Protein AF-A0A8S3V5Y3-F1 (afdb_monomer)

InterPro domains:
  IPR022309 Ribosomal protein eS8/ribosomal biogenesis NSA2 [PF01201] (6-145)
  IPR039411 Ribosomal biogenesis NSA2 family [PTHR12642] (38-146)

pLDDT: mean 76.66, std 17.53, range [33.59, 94.69]

Mean predicted aligned error: 14.9 Å

Solvent-accessible surface area (backbone atoms only — not comparable to full-atom values): 9150 Å² total; per-residue (Å²): 112,72,68,61,52,51,54,51,54,59,55,71,68,61,70,83,80,86,70,77,79,61,98,79,71,74,58,81,80,71,77,72,80,81,78,89,74,76,94,70,96,77,81,63,100,69,55,84,57,30,25,43,68,62,96,83,74,75,85,65,62,78,93,76,50,82,74,69,76,52,74,92,38,53,49,59,56,33,41,37,31,39,80,86,81,71,45,75,44,85,33,47,54,71,47,54,74,42,30,79,90,37,69,68,36,23,79,64,18,45,52,48,56,56,18,32,30,32,38,69,48,99,86,82,50,53,43,26,35,25,73,44,57,32,75,81,70,76,50,49,42,24,38,50,58,128

Structure (mmCIF, N/CA/C/O backbone):
data_AF-A0A8S3V5Y3-F1
#
_entry.id   AF-A0A8S3V5Y3-F1
#
loop_
_atom_site.group_PDB
_atom_site.id
_atom_site.type_symbol
_atom_site.label_atom_id
_atom_site.label_alt_id
_atom_site.label_comp_id
_atom_site.label_asym_id
_atom_site.label_entity_id
_atom_site.label_seq_id
_atom_site.pdbx_PDB_ins_code
_atom_site.Cartn_x
_atom_site.Cartn_y
_atom_site.Cartn_z
_atom_site.occupancy
_atom_site.B_iso_or_equiv
_atom_site.auth_seq_id
_atom_site.auth_comp_id
_atom_site.auth_asym_id
_atom_site.auth_atom_id
_atom_site.pdbx_PDB_model_num
ATOM 1 N N . MET A 1 1 ? -3.435 -19.995 33.785 1.00 55.09 1 MET A N 1
ATOM 2 C CA . MET A 1 1 ? -3.007 -21.341 34.237 1.00 55.09 1 MET A CA 1
ATOM 3 C C . MET A 1 1 ? -3.642 -22.499 33.460 1.00 55.09 1 MET A C 1
ATOM 5 O O . MET A 1 1 ? -2.955 -23.468 33.187 1.00 55.09 1 MET A O 1
ATOM 9 N N . LYS A 1 2 ? -4.909 -22.428 33.021 1.00 62.06 2 LYS A N 1
ATOM 10 C CA . LYS A 1 2 ? -5.514 -23.519 32.218 1.00 62.06 2 LYS A CA 1
ATOM 11 C C . LYS A 1 2 ? -4.829 -23.753 30.855 1.00 62.06 2 LYS A C 1
ATOM 13 O O . LYS A 1 2 ? -4.671 -24.890 30.435 1.00 62.06 2 LYS A O 1
ATOM 18 N N . LYS A 1 3 ? -4.351 -22.687 30.193 1.00 70.06 3 LYS A N 1
ATOM 19 C CA . LYS A 1 3 ? -3.630 -22.783 28.904 1.00 70.06 3 LYS A CA 1
ATOM 20 C C . LYS A 1 3 ? -2.249 -23.447 29.023 1.00 70.06 3 LYS A C 1
ATOM 22 O O . LYS A 1 3 ? -1.846 -24.158 28.112 1.00 70.06 3 LYS A O 1
ATOM 27 N N . THR A 1 4 ? -1.546 -23.250 30.141 1.00 68.75 4 THR A N 1
ATOM 28 C CA . THR A 1 4 ? -0.214 -23.838 30.373 1.00 68.75 4 THR A CA 1
ATOM 29 C C . THR A 1 4 ? -0.294 -25.333 30.673 1.00 68.75 4 THR A C 1
ATOM 31 O O . THR A 1 4 ? 0.546 -26.090 30.203 1.00 68.75 4 THR A O 1
ATOM 34 N N . ILE A 1 5 ? -1.338 -25.766 31.385 1.00 77.75 5 ILE A N 1
ATOM 35 C CA . ILE A 1 5 ? -1.597 -27.186 31.670 1.00 77.75 5 ILE A CA 1
ATOM 36 C C . ILE A 1 5 ? -1.966 -27.923 30.374 1.00 77.75 5 ILE A C 1
ATOM 38 O O . ILE A 1 5 ? -1.345 -28.933 30.053 1.00 77.75 5 ILE A O 1
ATOM 42 N N . LYS A 1 6 ? -2.859 -27.339 29.561 1.00 78.19 6 LYS A N 1
ATOM 43 C CA . LYS A 1 6 ? -3.255 -27.898 28.259 1.00 78.19 6 LYS A CA 1
ATOM 44 C C . LYS A 1 6 ? -2.071 -28.034 27.289 1.00 78.19 6 LYS A C 1
ATOM 46 O O . LYS A 1 6 ? -1.906 -29.073 26.662 1.00 78.19 6 LYS A O 1
ATOM 51 N N . MET A 1 7 ? -1.182 -27.036 27.235 1.00 71.44 7 MET A N 1
ATOM 52 C CA . MET A 1 7 ? 0.062 -27.125 26.451 1.00 71.44 7 MET A CA 1
ATOM 53 C C . MET A 1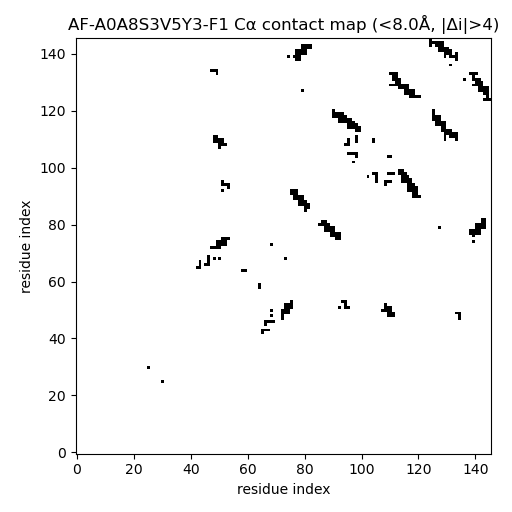 7 ? 1.008 -28.230 26.942 1.00 71.44 7 MET A C 1
ATOM 55 O O . MET A 1 7 ? 1.736 -28.814 26.138 1.00 71.44 7 MET A O 1
ATOM 59 N N . HIS A 1 8 ? 1.035 -28.515 28.247 1.00 77.75 8 HIS A N 1
ATOM 60 C CA . HIS A 1 8 ? 1.876 -29.579 28.787 1.00 77.75 8 HIS A CA 1
ATOM 61 C C . HIS A 1 8 ? 1.311 -30.973 28.466 1.00 77.75 8 HIS A C 1
ATOM 63 O O . HIS A 1 8 ? 2.081 -31.876 28.130 1.00 77.75 8 HIS A O 1
ATOM 69 N N . GLU A 1 9 ? -0.010 -31.138 28.516 1.00 74.50 9 GLU A N 1
ATOM 70 C CA . GLU A 1 9 ? -0.707 -32.375 28.137 1.00 74.50 9 GLU A CA 1
ATOM 71 C C . GLU A 1 9 ? -0.589 -32.661 26.631 1.00 74.50 9 GLU A C 1
ATOM 73 O O . GLU A 1 9 ? -0.268 -33.782 26.230 1.00 74.50 9 GLU A O 1
ATOM 78 N N . GLU A 1 10 ? -0.724 -31.634 25.789 1.00 67.06 10 GLU A N 1
ATOM 79 C CA . GLU A 1 10 ? -0.544 -31.740 24.333 1.00 67.06 10 GLU A CA 1
ATOM 80 C C . GLU A 1 10 ? 0.918 -32.012 23.930 1.00 67.06 10 GLU A C 1
ATOM 82 O O . GLU A 1 10 ? 1.180 -32.648 22.909 1.00 67.06 10 GLU A O 1
ATOM 87 N N . ARG A 1 11 ? 1.900 -31.575 24.734 1.00 64.44 11 ARG A N 1
ATOM 88 C CA . ARG A 1 11 ? 3.319 -31.923 24.521 1.00 64.44 11 ARG A CA 1
ATOM 89 C C . ARG A 1 11 ? 3.649 -33.361 24.913 1.00 64.44 11 ARG A C 1
ATOM 91 O O . ARG A 1 11 ? 4.490 -33.967 24.264 1.00 64.44 11 ARG A O 1
ATOM 98 N N . LYS A 1 12 ? 3.016 -33.904 25.957 1.00 63.53 12 LYS A N 1
ATOM 99 C CA . LYS A 1 12 ? 3.260 -35.282 26.429 1.00 63.53 12 LYS A CA 1
ATOM 100 C C . LYS A 1 12 ? 2.632 -36.352 25.529 1.00 63.53 12 LYS A C 1
ATOM 102 O O . LYS A 1 12 ? 3.082 -37.4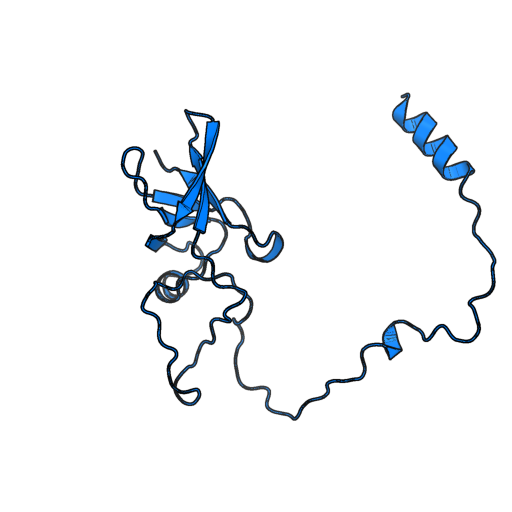91 25.542 1.00 63.53 12 LYS A O 1
ATOM 107 N N . THR A 1 13 ? 1.610 -35.992 24.755 1.00 64.00 13 THR A N 1
ATOM 108 C CA . THR A 1 13 ? 0.880 -36.906 23.858 1.00 64.00 13 THR A CA 1
ATOM 109 C C . THR A 1 13 ? 1.525 -37.059 22.479 1.00 64.00 13 THR A C 1
ATOM 111 O O . THR A 1 13 ? 1.285 -38.058 21.805 1.00 64.00 13 THR A O 1
ATOM 114 N N . LYS A 1 14 ? 2.402 -36.134 22.068 1.00 59.25 14 LYS A N 1
ATOM 115 C CA . LYS A 1 14 ? 3.197 -36.274 20.841 1.00 59.25 14 LYS A CA 1
ATOM 116 C C . LYS A 1 14 ? 4.409 -37.170 21.098 1.00 59.25 14 LYS A C 1
ATOM 118 O O . LYS A 1 14 ? 5.447 -36.704 21.561 1.00 59.25 14 LYS A O 1
ATOM 123 N N . LYS A 1 15 ? 4.277 -38.458 20.786 1.00 58.72 15 LYS A N 1
ATOM 124 C CA . LYS A 1 15 ? 5.431 -39.345 20.594 1.00 58.72 15 LYS A CA 1
ATOM 125 C C . LYS A 1 15 ? 6.093 -39.022 19.250 1.00 58.72 15 LYS A C 1
ATOM 127 O O . LYS A 1 15 ? 5.419 -38.607 18.310 1.00 58.72 15 LYS A O 1
ATOM 132 N N . LYS A 1 16 ? 7.416 -39.171 19.177 1.00 51.59 16 LYS A N 1
ATOM 133 C CA . LYS A 1 16 ? 8.143 -39.184 17.902 1.00 51.59 16 LYS A CA 1
ATOM 134 C C . LYS A 1 16 ? 7.676 -40.433 17.146 1.00 51.59 16 LYS A C 1
ATOM 136 O O . LYS A 1 16 ? 7.714 -41.515 17.724 1.00 51.59 16 LYS A O 1
ATOM 141 N N . ASN A 1 17 ? 7.190 -40.281 15.918 1.00 50.00 17 ASN A N 1
ATOM 142 C CA . ASN A 1 17 ? 7.024 -41.432 15.036 1.00 50.00 17 ASN A CA 1
ATOM 143 C C . ASN A 1 17 ? 8.423 -41.807 14.545 1.00 50.00 17 ASN A C 1
ATOM 145 O O . ASN A 1 17 ? 9.038 -41.028 13.820 1.00 50.00 17 ASN A O 1
ATOM 149 N N . ASP A 1 18 ? 8.912 -42.969 14.969 1.00 52.25 18 ASP A N 1
ATOM 150 C CA . ASP A 1 18 ? 10.127 -43.605 14.450 1.00 52.25 18 ASP A CA 1
ATOM 151 C C . ASP A 1 18 ? 9.770 -44.519 13.258 1.00 52.25 18 ASP A C 1
ATOM 153 O O . ASP A 1 18 ? 10.250 -45.642 13.150 1.00 52.25 18 ASP A O 1
ATOM 157 N N . GLU A 1 19 ? 8.861 -44.067 12.388 1.00 54.16 19 GLU A N 1
ATOM 158 C CA . GLU A 1 19 ? 8.566 -44.761 11.133 1.00 54.16 19 GLU A CA 1
ATOM 159 C C . GLU A 1 19 ? 9.616 -44.354 10.096 1.00 54.16 19 GLU A C 1
ATOM 161 O O . GLU A 1 19 ? 9.819 -43.166 9.824 1.00 54.16 19 GLU A O 1
ATOM 166 N N . GLU A 1 20 ? 10.317 -45.359 9.567 1.00 58.28 20 GLU A N 1
ATOM 167 C CA . GLU A 1 20 ? 11.313 -45.216 8.513 1.00 58.28 20 GLU A CA 1
ATOM 168 C C . GLU A 1 20 ? 10.741 -44.444 7.324 1.00 58.28 20 GLU A C 1
ATOM 170 O O . GLU A 1 20 ? 9.619 -44.662 6.863 1.00 58.28 20 GLU A O 1
ATOM 175 N N . VAL A 1 21 ? 11.550 -43.509 6.834 1.00 58.81 21 VAL A N 1
ATOM 176 C CA . VAL A 1 21 ? 11.265 -42.723 5.639 1.00 58.81 21 VAL A CA 1
ATOM 177 C C . VAL A 1 21 ? 10.974 -43.695 4.482 1.00 58.81 21 VAL A C 1
ATOM 179 O O . VAL A 1 21 ? 11.835 -44.521 4.187 1.00 58.81 21 VAL A O 1
ATOM 182 N N . PRO A 1 22 ? 9.809 -43.625 3.809 1.00 63.72 22 PRO A N 1
ATOM 183 C CA . PRO A 1 22 ? 9.514 -44.518 2.690 1.00 63.72 22 PRO A CA 1
ATOM 184 C C . PRO A 1 22 ? 10.576 -44.349 1.592 1.00 63.72 22 PRO A C 1
ATOM 186 O O . PRO A 1 22 ? 10.910 -43.216 1.238 1.00 63.72 22 PRO A O 1
ATOM 189 N N . GLU A 1 23 ? 11.080 -45.459 1.037 1.00 49.94 23 GLU A N 1
ATOM 190 C CA . GLU A 1 23 ? 12.251 -45.570 0.129 1.00 49.94 23 GLU A CA 1
ATOM 191 C C . GLU A 1 23 ? 12.197 -44.749 -1.188 1.00 49.94 23 GLU A C 1
ATOM 193 O O . GLU A 1 23 ? 13.090 -44.845 -2.026 1.00 49.94 23 GLU A O 1
ATOM 198 N N . GLY A 1 24 ? 11.192 -43.891 -1.382 1.00 59.00 24 GLY A N 1
ATOM 199 C CA . GLY A 1 24 ? 11.077 -42.951 -2.504 1.00 59.00 24 GLY A CA 1
ATOM 200 C C . GLY A 1 24 ? 11.111 -41.468 -2.114 1.00 59.00 24 GLY A C 1
ATOM 201 O O . GLY A 1 24 ? 10.912 -40.610 -2.976 1.00 59.00 24 GLY A O 1
ATOM 202 N N . ALA A 1 25 ? 11.317 -41.128 -0.837 1.00 57.66 25 ALA A N 1
ATOM 203 C CA . ALA A 1 25 ? 11.344 -39.737 -0.393 1.00 57.66 25 ALA A CA 1
ATOM 204 C C . ALA A 1 25 ? 12.687 -39.081 -0.735 1.00 57.66 25 ALA A C 1
ATOM 206 O O . ALA A 1 25 ? 13.683 -39.195 -0.020 1.00 57.66 25 ALA A O 1
ATOM 207 N N . VAL A 1 26 ? 12.701 -38.364 -1.854 1.00 57.94 26 VAL A N 1
ATOM 208 C CA . VAL A 1 26 ? 13.856 -37.575 -2.268 1.00 57.94 26 VAL A CA 1
ATOM 209 C C . VAL A 1 26 ? 14.019 -36.389 -1.302 1.00 57.94 26 VAL A C 1
ATOM 211 O O . VAL A 1 26 ? 13.051 -35.664 -1.057 1.00 57.94 26 VAL A O 1
ATOM 214 N N . PRO A 1 27 ? 15.214 -36.158 -0.740 1.00 54.72 27 PRO A N 1
ATOM 215 C CA . PRO A 1 27 ? 15.459 -35.028 0.146 1.00 54.72 27 PRO A CA 1
ATOM 216 C C . PRO A 1 27 ? 15.078 -33.677 -0.478 1.00 54.72 27 PRO A C 1
ATOM 218 O O . PRO A 1 27 ? 15.298 -33.457 -1.668 1.00 54.72 27 PRO A O 1
ATOM 221 N N . ALA A 1 28 ? 14.565 -32.738 0.327 1.00 55.34 28 ALA A N 1
ATOM 222 C CA . ALA A 1 28 ? 14.016 -31.456 -0.142 1.00 55.34 28 ALA A CA 1
ATOM 223 C C . ALA A 1 28 ? 14.965 -30.626 -1.037 1.00 55.34 28 ALA A C 1
ATOM 225 O O . ALA A 1 28 ? 14.506 -29.807 -1.829 1.00 55.34 28 ALA A O 1
ATOM 226 N N . TYR A 1 29 ? 16.278 -30.855 -0.951 1.00 53.56 29 TYR A N 1
ATOM 227 C CA . TYR A 1 29 ? 17.287 -30.207 -1.791 1.00 53.56 29 TYR A CA 1
ATOM 228 C C . TYR A 1 29 ? 17.328 -30.711 -3.247 1.00 53.56 29 TYR A C 1
ATOM 230 O O . TYR A 1 29 ? 17.817 -29.990 -4.111 1.00 53.56 29 TYR A O 1
ATOM 238 N N . LEU A 1 30 ? 16.787 -31.896 -3.548 1.00 51.75 30 LEU A N 1
ATOM 239 C CA . LEU A 1 30 ? 16.729 -32.459 -4.906 1.00 51.75 30 LEU A CA 1
ATOM 240 C C . LEU A 1 30 ? 15.469 -32.038 -5.688 1.00 51.75 30 LEU A C 1
ATOM 242 O O . LEU A 1 30 ? 15.412 -32.229 -6.902 1.00 51.75 30 LEU A O 1
ATOM 246 N N . LEU A 1 31 ? 14.476 -31.418 -5.034 1.00 51.38 31 LEU A N 1
ATOM 247 C CA . LEU A 1 31 ? 13.259 -30.922 -5.696 1.00 51.38 31 LEU A CA 1
ATOM 248 C C . LEU A 1 31 ? 13.477 -29.599 -6.461 1.00 51.38 31 LEU A C 1
ATOM 250 O O . LEU A 1 31 ? 12.644 -29.211 -7.278 1.00 51.38 31 LEU A O 1
ATOM 254 N N . THR A 1 32 ? 14.590 -28.903 -6.213 1.00 33.59 32 THR A N 1
ATOM 255 C CA . THR A 1 32 ? 14.838 -27.529 -6.692 1.00 33.59 32 THR A CA 1
ATOM 256 C C . THR A 1 32 ? 15.901 -27.427 -7.785 1.00 33.59 32 THR A C 1
ATOM 258 O O . THR A 1 32 ? 16.391 -26.337 -8.078 1.00 33.59 32 THR A O 1
ATOM 261 N N . GLU A 1 33 ? 16.249 -28.532 -8.442 1.00 37.75 33 GLU A N 1
ATOM 262 C CA . GLU A 1 33 ? 17.243 -28.539 -9.522 1.00 37.75 33 GLU A CA 1
ATOM 263 C C . GLU A 1 33 ? 16.628 -28.705 -10.916 1.00 37.75 33 GLU A C 1
ATOM 265 O O . GLU A 1 33 ? 17.107 -29.477 -11.738 1.00 37.75 33 GLU A O 1
ATOM 270 N N . ARG A 1 34 ? 15.583 -27.937 -11.241 1.00 35.94 34 ARG A N 1
ATOM 271 C CA . ARG A 1 34 ? 15.170 -27.714 -12.639 1.00 35.94 34 ARG A CA 1
ATOM 272 C C . ARG A 1 34 ? 14.569 -26.328 -12.826 1.00 35.94 34 ARG A C 1
ATOM 274 O O . ARG A 1 34 ? 13.361 -26.217 -12.892 1.00 35.94 34 ARG A O 1
ATOM 281 N N . VAL A 1 35 ? 15.420 -25.301 -12.912 1.00 37.91 35 VAL A N 1
ATOM 282 C CA . VAL A 1 35 ? 15.444 -24.265 -13.976 1.00 37.91 35 VAL A CA 1
ATOM 283 C C . VAL A 1 35 ? 16.764 -23.491 -13.813 1.00 37.91 35 VAL A C 1
ATOM 285 O O . VAL A 1 35 ? 16.810 -22.402 -13.249 1.00 37.91 35 VAL A O 1
ATOM 288 N N . LYS A 1 36 ? 17.879 -24.038 -14.310 1.00 39.03 36 LYS A N 1
ATOM 289 C CA . LYS A 1 36 ? 19.060 -23.218 -14.634 1.00 39.03 36 LYS A CA 1
ATOM 290 C C . LYS A 1 36 ? 18.918 -22.760 -16.083 1.00 39.03 36 LYS A C 1
ATOM 292 O O . LYS A 1 36 ? 19.556 -23.297 -16.982 1.00 39.03 36 LYS A O 1
ATOM 297 N N . ALA A 1 37 ? 18.022 -21.802 -16.314 1.00 39.44 37 ALA A N 1
ATOM 298 C CA . ALA A 1 37 ? 17.948 -21.116 -17.596 1.00 39.44 37 ALA A CA 1
ATOM 299 C C . ALA A 1 37 ? 19.106 -20.109 -17.697 1.00 39.44 37 ALA A C 1
ATOM 301 O O . ALA A 1 37 ? 19.281 -19.255 -16.831 1.00 39.44 37 ALA A O 1
ATOM 302 N N . GLY A 1 38 ? 19.894 -20.288 -18.757 1.00 39.69 38 GLY A N 1
ATOM 303 C CA . GLY A 1 38 ? 20.907 -19.421 -19.359 1.00 39.69 38 GLY A CA 1
ATOM 304 C C . GLY A 1 38 ? 21.258 -18.082 -18.702 1.00 39.69 38 GLY A C 1
ATOM 305 O O . GLY A 1 38 ? 20.446 -17.179 -18.531 1.00 39.69 38 GLY A O 1
ATOM 306 N N . GLN A 1 39 ? 22.554 -17.933 -18.463 1.00 46.53 39 GLN A N 1
ATOM 307 C CA . GLN A 1 39 ? 23.265 -16.725 -18.071 1.00 46.53 39 GLN A CA 1
ATOM 308 C C . GLN A 1 39 ? 22.833 -15.462 -18.847 1.00 46.53 39 GLN A C 1
ATOM 310 O O . GLN A 1 39 ? 23.135 -15.303 -20.027 1.00 46.53 39 GLN A O 1
ATOM 315 N N . LYS A 1 40 ? 22.230 -14.511 -18.125 1.00 39.06 40 LYS A N 1
ATOM 316 C CA . LYS A 1 40 ? 22.499 -13.063 -18.211 1.00 39.06 40 LYS A CA 1
ATOM 317 C C . LYS A 1 40 ? 22.016 -12.406 -16.914 1.00 39.06 40 LYS A C 1
ATOM 319 O O . LYS A 1 40 ? 20.911 -11.887 -16.828 1.00 39.06 40 LYS A O 1
ATOM 324 N N . LYS A 1 41 ? 22.860 -12.412 -15.875 1.00 43.28 41 LYS A N 1
ATOM 325 C CA . LYS A 1 41 ? 22.682 -11.507 -14.728 1.00 43.28 41 LYS A CA 1
ATOM 326 C C . LYS A 1 41 ? 23.016 -10.085 -15.181 1.00 43.28 41 LYS A C 1
ATOM 328 O O . LYS A 1 41 ? 24.142 -9.633 -14.997 1.00 43.28 41 LYS A O 1
ATOM 333 N N . ARG A 1 42 ? 22.068 -9.385 -15.807 1.00 43.00 42 ARG A N 1
ATOM 334 C CA . ARG A 1 42 ? 22.130 -7.921 -15.917 1.00 43.00 42 ARG A CA 1
ATOM 335 C C . ARG A 1 42 ? 20.747 -7.331 -16.190 1.00 43.00 42 ARG A C 1
ATOM 337 O O . ARG A 1 42 ? 20.389 -7.162 -17.346 1.00 43.00 42 ARG A O 1
ATOM 344 N N . MET A 1 43 ? 20.045 -7.045 -15.089 1.00 35.25 43 MET A N 1
ATOM 345 C CA . MET A 1 43 ? 18.735 -6.386 -14.873 1.00 35.25 43 MET A CA 1
ATOM 346 C C . MET A 1 43 ? 17.937 -7.304 -13.935 1.00 35.25 43 MET A C 1
ATOM 348 O O . MET A 1 43 ? 17.915 -8.501 -14.164 1.00 35.25 43 MET A O 1
ATOM 352 N N . GLU A 1 44 ? 17.359 -6.913 -12.805 1.00 48.72 44 GLU A N 1
ATOM 353 C CA . GLU A 1 44 ? 16.920 -5.628 -12.273 1.00 48.72 44 GLU A CA 1
ATOM 354 C C . GLU A 1 44 ? 16.845 -5.753 -10.750 1.00 48.72 44 GLU A C 1
ATOM 356 O O . GLU A 1 44 ? 16.168 -6.634 -10.227 1.00 48.72 44 GLU A O 1
ATOM 361 N N . GLU A 1 45 ? 17.483 -4.851 -10.016 1.00 46.38 45 GLU A N 1
ATOM 362 C CA . GLU A 1 45 ? 17.562 -4.917 -8.549 1.00 46.38 45 GLU A CA 1
ATOM 363 C C . GLU A 1 45 ? 16.254 -4.515 -7.827 1.00 46.38 45 GLU A C 1
ATOM 365 O O . GLU A 1 45 ? 16.246 -4.326 -6.620 1.00 46.38 45 GLU A O 1
ATOM 370 N N . ASN A 1 46 ? 15.126 -4.349 -8.530 1.00 51.28 46 ASN A N 1
ATOM 371 C CA . ASN A 1 46 ? 13.892 -3.790 -7.950 1.00 51.28 46 ASN A CA 1
ATOM 372 C C . ASN A 1 46 ? 12.588 -4.407 -8.503 1.00 51.28 46 ASN A C 1
ATOM 374 O O . ASN A 1 46 ? 11.547 -3.756 -8.486 1.00 51.28 46 ASN A O 1
ATOM 378 N N . GLY A 1 47 ? 12.619 -5.646 -9.005 1.00 54.22 47 GLY A N 1
ATOM 379 C CA . GLY A 1 47 ? 11.448 -6.280 -9.636 1.00 54.22 47 GLY A CA 1
ATOM 380 C C . GLY A 1 47 ? 10.338 -6.754 -8.685 1.00 54.22 47 GLY A C 1
ATOM 381 O O . GLY A 1 47 ? 9.235 -7.035 -9.146 1.00 54.22 47 GLY A O 1
ATOM 382 N N . ASN A 1 48 ? 10.596 -6.822 -7.374 1.00 69.50 48 ASN A N 1
ATOM 383 C CA . ASN A 1 48 ? 9.703 -7.471 -6.401 1.00 69.50 48 ASN A CA 1
ATOM 384 C C . ASN A 1 48 ? 8.943 -6.483 -5.505 1.00 69.50 48 ASN A C 1
ATOM 386 O O . ASN A 1 48 ? 8.730 -6.768 -4.333 1.00 69.50 48 ASN A O 1
ATOM 390 N N . LYS A 1 49 ? 8.557 -5.315 -6.026 1.00 79.00 49 LYS A N 1
ATOM 391 C CA . LYS A 1 49 ? 7.772 -4.346 -5.249 1.00 79.00 49 LYS A CA 1
ATOM 392 C C . LYS A 1 49 ? 6.370 -4.187 -5.807 1.00 79.00 49 LYS A C 1
ATOM 394 O O . LYS A 1 49 ? 6.182 -4.109 -7.024 1.00 79.00 49 LYS A O 1
ATOM 399 N N . ASN A 1 50 ? 5.392 -4.085 -4.914 1.00 88.06 50 ASN A N 1
ATOM 400 C CA . ASN A 1 50 ? 4.009 -3.815 -5.286 1.00 88.06 50 ASN A CA 1
ATOM 401 C C . ASN A 1 50 ? 3.929 -2.425 -5.920 1.00 88.06 50 ASN A C 1
ATOM 403 O O . ASN A 1 50 ? 4.502 -1.461 -5.412 1.00 88.06 50 ASN A O 1
ATOM 407 N N . CYS A 1 51 ? 3.237 -2.319 -7.049 1.00 89.19 51 CYS A N 1
ATOM 408 C CA . CYS A 1 51 ? 3.141 -1.087 -7.818 1.00 89.19 51 CYS A CA 1
ATOM 409 C C . CYS A 1 51 ? 1.687 -0.770 -8.165 1.00 89.19 51 CYS A C 1
ATOM 411 O O . CYS A 1 51 ? 0.892 -1.662 -8.450 1.00 89.19 51 CYS A O 1
ATOM 413 N N . TYR A 1 52 ? 1.368 0.514 -8.235 1.00 91.12 52 TYR A N 1
ATOM 414 C CA . TYR A 1 52 ? 0.222 1.016 -8.968 1.00 91.12 52 TYR A CA 1
ATOM 415 C C . TYR A 1 52 ? 0.642 1.369 -10.388 1.00 91.12 52 TYR A C 1
ATOM 417 O O . TYR A 1 52 ? 1.684 1.987 -10.635 1.00 91.12 52 TYR A O 1
ATOM 425 N N . VAL A 1 53 ? -0.193 0.977 -11.336 1.00 87.62 53 VAL A N 1
ATOM 426 C CA . VAL A 1 53 ? -0.022 1.286 -12.743 1.00 87.62 53 VAL A CA 1
ATOM 427 C C . VAL A 1 53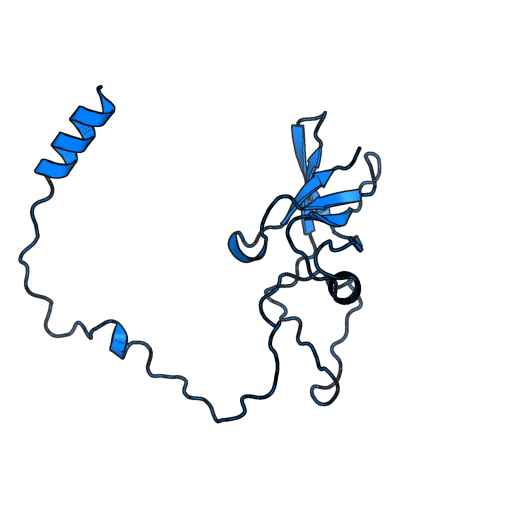 ? -1.376 1.763 -13.247 1.00 87.62 53 VAL A C 1
ATOM 429 O O . VAL A 1 53 ? -2.342 1.014 -13.169 1.00 87.62 53 VAL A O 1
ATOM 432 N N . GLY A 1 54 ? -1.442 3.003 -13.735 1.00 84.44 54 GLY A N 1
ATOM 433 C CA . GLY A 1 54 ? -2.689 3.567 -14.255 1.00 84.44 54 GLY A CA 1
ATOM 434 C C . GLY A 1 54 ? -3.260 2.757 -15.425 1.00 84.44 54 GLY A C 1
ATOM 435 O O . GLY A 1 54 ? -2.534 2.035 -16.113 1.00 84.44 54 GLY A O 1
ATOM 436 N N . GLU A 1 55 ? -4.562 2.913 -15.666 1.00 82.00 55 GLU A N 1
ATOM 437 C CA . GLU A 1 55 ? -5.349 2.085 -16.597 1.00 82.00 55 GLU A CA 1
ATOM 438 C C . GLU A 1 55 ? -4.840 2.112 -18.053 1.00 82.00 55 GLU A C 1
ATOM 440 O O . GLU A 1 55 ? -5.016 1.145 -18.786 1.00 82.00 55 GLU A O 1
ATOM 445 N N . GLY A 1 56 ? -4.130 3.169 -18.465 1.00 84.06 56 GLY A N 1
ATOM 446 C CA . GLY A 1 56 ? -3.577 3.328 -19.819 1.00 84.06 56 GLY A CA 1
ATOM 447 C C . GLY A 1 56 ? -2.139 2.830 -20.028 1.00 84.06 56 GLY A C 1
ATOM 448 O O . GLY A 1 56 ? -1.480 3.244 -20.984 1.00 84.06 56 GLY A O 1
ATOM 449 N N . PHE A 1 57 ? -1.577 2.012 -19.135 1.00 84.00 57 PHE A N 1
ATOM 450 C CA . PHE A 1 57 ? -0.161 1.647 -19.234 1.00 84.00 57 PHE A CA 1
ATOM 451 C C . PHE A 1 57 ? 0.144 0.621 -20.331 1.00 84.00 57 PHE A C 1
ATOM 453 O O . PHE A 1 57 ? -0.213 -0.554 -20.236 1.00 84.00 57 PHE A O 1
ATOM 460 N N . THR A 1 58 ? 0.954 1.043 -21.302 1.00 84.50 58 THR A N 1
ATOM 461 C CA . THR A 1 58 ? 1.569 0.161 -22.303 1.00 84.50 58 THR A CA 1
ATOM 462 C C . THR A 1 58 ? 3.043 -0.065 -21.969 1.00 84.50 58 THR A C 1
ATOM 464 O O . THR A 1 58 ? 3.773 0.879 -21.655 1.00 84.50 58 THR A O 1
ATOM 467 N N . ARG A 1 59 ? 3.506 -1.321 -22.031 1.00 83.62 59 ARG A N 1
ATOM 468 C CA . ARG A 1 59 ? 4.924 -1.650 -21.811 1.00 83.62 59 ARG A CA 1
ATOM 469 C C . ARG A 1 59 ? 5.781 -1.104 -22.950 1.00 83.62 59 ARG A C 1
ATOM 471 O O . ARG A 1 59 ? 5.400 -1.189 -24.115 1.00 83.62 59 ARG A O 1
ATOM 478 N N . LYS A 1 60 ? 6.963 -0.585 -22.618 1.00 84.38 60 LYS A N 1
ATOM 479 C CA . LYS A 1 60 ? 7.962 -0.209 -23.627 1.00 84.38 60 LYS A CA 1
ATOM 480 C C . LYS A 1 60 ? 8.630 -1.472 -24.188 1.00 84.38 60 LYS A C 1
ATOM 482 O O . LYS A 1 60 ? 8.660 -2.491 -23.498 1.00 84.38 60 LYS A O 1
ATOM 487 N N . PRO A 1 61 ? 9.197 -1.427 -25.407 1.00 86.62 61 PRO A N 1
ATOM 488 C CA . PRO A 1 61 ? 9.961 -2.550 -25.933 1.00 86.62 61 PRO A CA 1
ATOM 489 C C . PRO A 1 61 ? 11.079 -2.962 -24.954 1.00 86.62 61 PRO A C 1
ATOM 491 O O . PRO A 1 61 ? 11.731 -2.071 -24.395 1.00 86.62 61 PRO A O 1
ATOM 494 N N . PRO A 1 62 ? 11.364 -4.270 -24.775 1.00 82.88 62 PRO A N 1
ATOM 495 C CA . PRO A 1 62 ? 12.289 -4.766 -23.744 1.00 82.88 62 PRO A CA 1
ATOM 496 C C . PRO A 1 62 ? 13.693 -4.152 -23.782 1.00 82.88 62 PRO A C 1
ATOM 498 O O . PRO A 1 62 ? 14.371 -4.083 -22.767 1.00 82.88 62 PRO A O 1
ATOM 501 N N . LYS A 1 63 ? 14.130 -3.668 -24.949 1.00 82.94 63 LYS A N 1
ATOM 502 C CA . LYS A 1 63 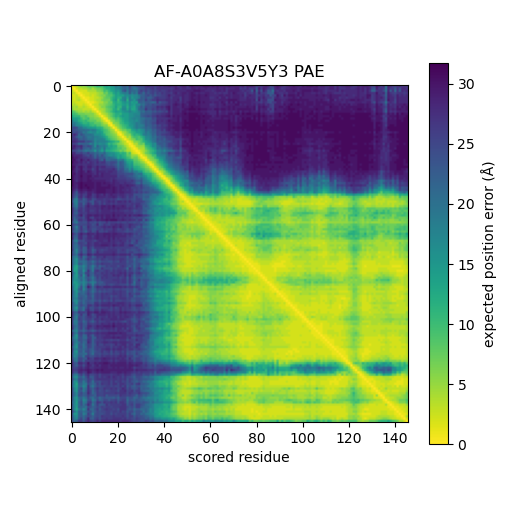? 15.434 -3.016 -25.131 1.00 82.94 63 LYS A CA 1
ATOM 503 C C . LYS A 1 63 ? 15.540 -1.642 -24.445 1.00 82.94 63 LYS A C 1
ATOM 505 O O . LYS A 1 63 ? 16.649 -1.200 -24.167 1.00 82.94 63 LYS A O 1
ATOM 510 N N . PHE A 1 64 ? 14.415 -0.967 -24.194 1.00 79.88 64 PHE A N 1
ATOM 511 C CA . PHE A 1 64 ? 14.360 0.387 -23.621 1.00 79.88 64 PHE A CA 1
ATOM 512 C C . PHE A 1 64 ? 13.731 0.436 -22.220 1.00 79.88 64 PHE A C 1
ATOM 514 O O . PHE A 1 64 ? 13.810 1.465 -21.546 1.00 79.88 64 PHE A O 1
ATOM 521 N N . GLU A 1 65 ? 13.074 -0.637 -21.776 1.00 78.00 65 GLU A N 1
ATOM 522 C CA . GLU A 1 65 ? 12.525 -0.733 -20.423 1.00 78.00 65 GLU A CA 1
ATOM 523 C C . GLU A 1 65 ? 13.657 -1.097 -19.456 1.00 78.00 65 GLU A C 1
ATOM 525 O O . GLU A 1 65 ? 14.227 -2.170 -19.559 1.00 78.00 65 GLU A O 1
ATOM 530 N N . ARG A 1 66 ? 14.017 -0.184 -18.544 1.00 76.81 66 ARG A N 1
ATOM 531 C CA . ARG A 1 66 ? 15.059 -0.418 -17.522 1.00 76.81 66 ARG A CA 1
ATOM 532 C C . ARG A 1 66 ? 14.500 -0.966 -16.202 1.00 76.81 66 ARG A C 1
ATOM 534 O O . ARG A 1 66 ? 15.265 -1.475 -15.390 1.00 76.81 66 ARG A O 1
ATOM 541 N N . PHE A 1 67 ? 13.199 -0.787 -15.976 1.00 76.94 67 PHE A N 1
ATOM 542 C CA . PHE A 1 67 ? 12.497 -1.208 -14.767 1.00 76.94 67 PHE A CA 1
ATOM 543 C C . PHE A 1 67 ? 11.225 -1.963 -15.146 1.00 76.94 67 PHE A C 1
ATOM 545 O O . PHE A 1 67 ? 10.226 -1.355 -15.536 1.00 76.94 67 PHE A O 1
ATOM 552 N N . ILE A 1 68 ? 11.251 -3.283 -15.004 1.00 82.81 68 ILE A N 1
ATOM 553 C CA . ILE A 1 68 ? 10.086 -4.142 -15.174 1.00 82.81 68 ILE A CA 1
ATOM 554 C C . ILE A 1 68 ? 9.195 -4.059 -13.933 1.00 82.81 68 ILE A C 1
ATOM 556 O O . ILE A 1 68 ? 9.611 -4.338 -12.812 1.00 82.81 68 ILE A O 1
ATOM 560 N N . ARG A 1 69 ? 7.921 -3.730 -14.162 1.00 83.75 69 ARG A N 1
ATOM 561 C CA . ARG A 1 69 ? 6.850 -3.832 -13.160 1.00 83.75 69 ARG A CA 1
ATOM 562 C C . ARG A 1 69 ? 5.984 -5.049 -13.498 1.00 83.75 69 ARG A C 1
ATOM 564 O O . ARG A 1 69 ? 5.168 -4.942 -14.424 1.00 83.75 69 ARG A O 1
ATOM 571 N N . PRO A 1 70 ? 6.163 -6.210 -12.844 1.00 84.62 70 PRO A N 1
ATOM 572 C CA . PRO A 1 70 ? 5.460 -7.440 -13.212 1.00 84.62 70 PRO A CA 1
ATOM 573 C C . PRO A 1 70 ? 3.954 -7.311 -12.966 1.00 84.62 70 PRO A C 1
ATOM 575 O O . PRO A 1 70 ? 3.534 -6.635 -12.034 1.00 84.62 70 PRO A O 1
ATOM 578 N N . MET A 1 71 ? 3.131 -7.952 -13.803 1.00 83.06 71 MET A N 1
ATOM 579 C CA . MET A 1 71 ? 1.665 -7.828 -13.723 1.00 83.06 71 MET A CA 1
ATOM 580 C C . MET A 1 71 ? 1.090 -8.342 -12.399 1.00 83.06 71 MET A C 1
ATOM 582 O O . MET A 1 71 ? 0.171 -7.726 -11.878 1.00 83.06 71 MET A O 1
ATOM 586 N N . GLY A 1 72 ? 1.664 -9.403 -11.822 1.00 85.50 72 GLY A N 1
ATOM 587 C CA . GLY A 1 72 ? 1.193 -9.976 -10.554 1.00 85.50 72 GLY A CA 1
ATOM 588 C C . GLY A 1 72 ? 1.398 -9.082 -9.326 1.00 85.50 72 GLY A C 1
ATOM 589 O O . GLY A 1 72 ? 0.781 -9.321 -8.299 1.00 85.50 72 GLY A O 1
ATOM 590 N N . LEU A 1 73 ? 2.230 -8.041 -9.433 1.00 88.06 73 LEU A N 1
ATOM 591 C CA . LEU A 1 73 ? 2.461 -7.069 -8.359 1.00 88.06 73 LEU A CA 1
ATOM 592 C C . LEU A 1 73 ? 1.752 -5.733 -8.623 1.00 88.06 73 LEU A C 1
ATOM 594 O O . LEU A 1 73 ? 2.022 -4.750 -7.931 1.00 88.06 73 LEU A O 1
ATOM 598 N N . ARG A 1 74 ? 0.874 -5.670 -9.635 1.00 89.62 74 ARG A N 1
ATOM 599 C CA . ARG A 1 74 ? 0.089 -4.474 -9.953 1.00 89.62 74 ARG A CA 1
ATOM 600 C C . ARG A 1 74 ? -1.238 -4.519 -9.217 1.00 89.62 74 ARG A C 1
ATOM 602 O O . ARG A 1 74 ? -2.066 -5.385 -9.483 1.00 89.62 74 ARG A O 1
ATOM 609 N N . PHE A 1 75 ? -1.444 -3.556 -8.333 1.00 89.25 75 PHE A N 1
ATOM 610 C CA . PHE A 1 75 ? -2.687 -3.422 -7.588 1.00 89.25 75 PHE A CA 1
ATOM 611 C C . PHE A 1 75 ? -3.439 -2.190 -8.057 1.00 89.25 75 PHE A C 1
ATOM 613 O O . PHE A 1 75 ? -2.874 -1.102 -8.105 1.00 89.25 75 PHE A O 1
ATOM 620 N N . ASN A 1 76 ? -4.727 -2.363 -8.339 1.00 90.25 76 ASN A N 1
ATOM 621 C CA . ASN A 1 76 ? -5.604 -1.274 -8.774 1.00 90.25 76 ASN A CA 1
ATOM 622 C C . ASN A 1 76 ? -6.557 -0.819 -7.662 1.00 90.25 76 ASN A C 1
ATOM 624 O O . ASN A 1 76 ? -7.236 0.192 -7.812 1.00 90.25 76 ASN A O 1
ATOM 628 N N . LYS A 1 77 ? -6.640 -1.570 -6.558 1.00 91.06 77 LYS A N 1
ATOM 629 C CA . LYS A 1 77 ? -7.578 -1.339 -5.457 1.00 91.06 77 LYS A CA 1
ATOM 630 C C . LYS A 1 77 ? -6.867 -1.448 -4.112 1.00 91.06 77 LYS A C 1
ATOM 632 O O . LYS A 1 77 ? -5.896 -2.194 -3.986 1.00 91.06 77 LYS A O 1
ATOM 637 N N . ALA A 1 78 ? -7.372 -0.723 -3.122 1.00 93.12 78 ALA A N 1
ATOM 638 C CA . ALA A 1 78 ? -6.892 -0.731 -1.746 1.00 93.12 78 ALA A CA 1
ATOM 639 C C . ALA A 1 78 ? -8.057 -0.905 -0.764 1.00 93.12 78 ALA A C 1
ATOM 641 O O . ALA A 1 78 ? -9.181 -0.472 -1.024 1.00 93.12 78 ALA A O 1
ATOM 642 N N . HIS A 1 79 ? -7.771 -1.518 0.381 1.00 93.31 79 HIS A N 1
ATOM 643 C CA . HIS A 1 79 ? -8.655 -1.526 1.538 1.00 93.31 79 HIS A CA 1
ATOM 644 C C . HIS A 1 79 ? -8.366 -0.293 2.379 1.00 93.31 79 HIS A C 1
ATOM 646 O O . HIS A 1 79 ? -7.292 -0.156 2.962 1.00 93.31 79 HIS A O 1
ATOM 652 N N . VAL A 1 80 ? -9.326 0.617 2.412 1.00 92.12 80 VAL A N 1
ATOM 653 C CA . VAL A 1 80 ? -9.170 1.935 3.005 1.00 92.12 80 VAL A CA 1
ATOM 654 C C . VAL A 1 80 ? -10.081 2.054 4.214 1.00 92.12 80 VAL A C 1
ATOM 656 O O . VAL A 1 80 ? -11.294 1.885 4.110 1.00 92.12 80 VAL A O 1
ATOM 659 N N . THR A 1 81 ? -9.494 2.321 5.374 1.00 91.75 81 THR A N 1
ATOM 660 C CA . THR A 1 81 ? -10.202 2.409 6.650 1.00 91.75 81 THR A CA 1
ATOM 661 C C . THR A 1 81 ? -10.433 3.867 7.032 1.00 91.75 81 THR A C 1
ATOM 663 O O . THR A 1 81 ? -9.470 4.636 7.117 1.00 91.75 81 THR A O 1
ATOM 666 N N . HIS A 1 82 ? -11.684 4.241 7.301 1.00 89.19 82 HIS A N 1
ATOM 667 C CA . HIS A 1 82 ? -12.009 5.564 7.835 1.00 89.19 82 HIS A CA 1
ATOM 668 C C . HIS A 1 82 ? -11.862 5.557 9.365 1.00 89.19 82 HIS A C 1
ATOM 670 O O . HIS A 1 82 ? -12.526 4.746 10.018 1.00 89.19 82 HIS A O 1
ATOM 676 N N . PRO A 1 83 ? -11.040 6.437 9.967 1.00 88.12 83 PRO A N 1
ATOM 677 C CA . PRO A 1 83 ? -10.782 6.400 11.407 1.00 88.12 83 PRO A CA 1
ATOM 678 C C . PRO A 1 83 ? -12.028 6.702 12.256 1.00 88.12 83 PRO A C 1
ATOM 680 O O . PRO A 1 83 ? -12.237 6.040 13.270 1.00 88.12 83 PRO A O 1
ATOM 683 N N . GLU A 1 84 ? -12.890 7.635 11.832 1.00 88.38 84 GLU A N 1
ATOM 684 C CA . GLU A 1 84 ? -14.104 7.992 12.596 1.00 88.38 84 GLU A CA 1
ATOM 685 C C . GLU A 1 84 ? -15.212 6.933 12.491 1.00 88.38 84 GLU A C 1
ATOM 687 O O . GLU A 1 84 ? -15.678 6.416 13.504 1.00 88.38 84 GLU A O 1
ATOM 692 N N . LEU A 1 85 ? -15.595 6.553 11.265 1.00 86.88 85 LEU A N 1
ATOM 693 C CA . LEU A 1 85 ? -16.633 5.551 11.003 1.00 86.88 85 LEU A CA 1
ATOM 694 C C . LEU A 1 85 ? -16.199 4.115 11.350 1.00 86.88 85 LEU A C 1
ATOM 696 O O . LEU A 1 85 ? -17.045 3.228 11.429 1.00 86.88 85 LEU A O 1
ATOM 700 N N . LYS A 1 86 ? -14.889 3.863 11.522 1.00 86.69 86 LYS A N 1
ATOM 701 C CA . LYS A 1 86 ? -14.285 2.534 11.763 1.00 86.69 86 LYS A CA 1
ATOM 702 C C . LYS A 1 86 ? -14.719 1.464 10.751 1.00 86.69 86 LYS A C 1
ATOM 704 O O . LYS A 1 86 ? -14.703 0.271 11.047 1.00 86.69 86 LYS A O 1
ATOM 709 N N . ALA A 1 87 ? -15.086 1.893 9.549 1.00 87.62 87 ALA A N 1
ATOM 710 C CA . ALA A 1 87 ? -15.487 1.040 8.443 1.00 87.62 87 ALA A CA 1
ATOM 711 C C . ALA A 1 87 ? -14.367 0.963 7.397 1.00 87.62 87 ALA A C 1
ATOM 713 O O . ALA A 1 87 ? -13.571 1.896 7.244 1.00 87.62 87 ALA A O 1
ATOM 714 N N . THR A 1 88 ? -14.308 -0.158 6.677 1.00 90.69 88 THR A N 1
ATOM 715 C CA . THR A 1 88 ? -13.299 -0.418 5.645 1.00 90.69 88 THR A CA 1
ATOM 716 C C . THR A 1 88 ? -13.952 -0.514 4.272 1.00 90.69 88 THR A C 1
ATOM 718 O O . THR A 1 88 ? -14.859 -1.322 4.083 1.00 90.69 88 THR A O 1
ATOM 721 N N . PHE A 1 89 ? -13.459 0.251 3.305 1.00 90.31 89 PHE A N 1
ATOM 722 C CA . PHE A 1 89 ? -13.964 0.274 1.935 1.00 90.31 89 PHE A CA 1
ATOM 723 C C . PHE A 1 89 ? -12.922 -0.283 0.967 1.00 90.31 89 PHE A C 1
ATOM 725 O O . PHE A 1 89 ? -11.733 0.003 1.091 1.00 90.31 89 PHE A O 1
ATOM 732 N N . HIS A 1 90 ? -13.356 -1.080 -0.008 1.00 90.94 90 HIS A N 1
ATOM 733 C CA . HIS A 1 90 ? -12.484 -1.594 -1.061 1.00 90.94 90 HIS A CA 1
ATOM 734 C C . HIS A 1 90 ? -12.582 -0.689 -2.291 1.00 90.94 90 HIS A C 1
ATOM 736 O O . HIS A 1 90 ? -13.490 -0.830 -3.111 1.00 90.94 90 HIS A O 1
ATOM 742 N N . LEU A 1 91 ? -11.671 0.275 -2.384 1.00 90.19 91 LEU A N 1
ATOM 743 C CA . LEU A 1 91 ? -11.764 1.397 -3.314 1.00 90.19 91 LEU A CA 1
ATOM 744 C C . LEU A 1 91 ? -10.658 1.345 -4.373 1.00 90.19 91 LEU A C 1
ATOM 746 O O . LEU A 1 91 ? -9.556 0.865 -4.088 1.00 90.19 91 LEU A O 1
ATOM 750 N N . PRO A 1 92 ? -10.919 1.837 -5.596 1.00 91.75 92 PRO A N 1
ATOM 751 C CA . PRO A 1 92 ? -9.903 1.932 -6.629 1.00 91.75 92 PRO A CA 1
ATOM 752 C C . PRO A 1 92 ? -8.897 3.045 -6.318 1.00 91.75 92 PRO A C 1
ATOM 754 O O . PRO A 1 92 ? -9.242 4.134 -5.851 1.00 91.75 92 PRO A O 1
ATOM 757 N N . ILE A 1 93 ? -7.635 2.753 -6.612 1.00 91.75 93 ILE A N 1
ATOM 758 C CA . ILE A 1 93 ? -6.531 3.701 -6.533 1.00 91.75 93 ILE A CA 1
ATOM 759 C C . ILE A 1 93 ? -6.527 4.535 -7.818 1.00 91.75 93 ILE A C 1
ATOM 761 O O . ILE A 1 93 ? -6.597 3.984 -8.917 1.00 91.75 93 ILE A O 1
ATOM 765 N N . ILE A 1 94 ? -6.412 5.855 -7.680 1.00 91.50 94 ILE A N 1
ATOM 766 C CA . ILE A 1 94 ? -6.243 6.789 -8.804 1.00 91.50 94 ILE A CA 1
ATOM 767 C C . ILE A 1 94 ? -4.754 7.014 -9.087 1.00 91.50 94 ILE A C 1
ATOM 769 O O . ILE A 1 94 ? -4.334 7.115 -10.238 1.00 91.50 94 ILE A O 1
ATOM 773 N N . GLY A 1 95 ? -3.935 7.098 -8.038 1.00 91.38 95 GLY A N 1
ATOM 774 C CA . GLY A 1 95 ? -2.512 7.376 -8.192 1.00 91.38 95 GLY A CA 1
ATOM 775 C C . GLY A 1 95 ? -1.733 7.339 -6.886 1.00 91.38 95 GLY A C 1
ATOM 776 O O . GLY A 1 95 ? -2.298 7.321 -5.796 1.00 91.38 95 GLY A O 1
ATOM 777 N N . VAL A 1 96 ? -0.404 7.344 -6.995 1.00 91.94 96 VAL A N 1
ATOM 778 C CA . VAL A 1 96 ? 0.511 7.444 -5.849 1.00 91.94 96 VAL A CA 1
ATOM 779 C C . VAL A 1 96 ? 1.033 8.872 -5.778 1.00 91.94 96 VAL A C 1
ATOM 781 O O . VAL A 1 96 ? 1.638 9.358 -6.731 1.00 91.94 96 VAL A O 1
ATOM 784 N N . LYS A 1 97 ? 0.816 9.545 -4.646 1.00 92.19 97 LYS A N 1
ATOM 785 C CA . LYS A 1 97 ? 1.187 10.953 -4.471 1.00 92.19 97 LYS A CA 1
ATOM 786 C C . LYS A 1 97 ? 2.592 11.129 -3.928 1.00 92.19 97 LYS A C 1
ATOM 788 O O . LYS A 1 97 ? 3.344 11.971 -4.410 1.00 92.19 97 LYS A O 1
ATOM 793 N N . LYS A 1 98 ? 2.939 10.365 -2.893 1.00 92.44 98 LYS A N 1
ATOM 794 C CA . LYS A 1 98 ? 4.229 10.486 -2.213 1.00 92.44 98 LYS A CA 1
ATOM 795 C C . LYS A 1 98 ? 4.666 9.143 -1.660 1.00 92.44 98 LYS A C 1
ATOM 797 O O . LYS A 1 98 ? 3.921 8.503 -0.922 1.00 92.44 98 LYS A O 1
ATOM 802 N N . ASN A 1 99 ? 5.899 8.757 -1.966 1.00 91.75 99 ASN A N 1
ATOM 803 C CA . ASN A 1 99 ? 6.574 7.650 -1.310 1.00 91.75 99 ASN A CA 1
ATOM 804 C C . ASN A 1 99 ? 7.650 8.182 -0.340 1.00 91.75 99 ASN A C 1
ATOM 806 O O . ASN A 1 99 ? 8.466 9.012 -0.749 1.00 91.75 99 ASN A O 1
ATOM 810 N N . PRO A 1 100 ? 7.661 7.743 0.936 1.00 91.19 100 PRO A N 1
ATOM 811 C CA . PRO A 1 100 ? 8.646 8.192 1.920 1.00 91.19 100 PRO A CA 1
ATOM 812 C C . PRO A 1 100 ? 10.075 7.717 1.621 1.00 91.19 100 PRO A C 1
ATOM 814 O O . PRO A 1 100 ? 11.023 8.363 2.047 1.00 91.19 100 PRO A O 1
ATOM 817 N N . THR A 1 101 ? 10.254 6.610 0.895 1.00 88.69 101 THR A N 1
ATOM 818 C CA . THR A 1 101 ? 11.582 6.046 0.615 1.00 88.69 101 THR A CA 1
ATOM 819 C C . THR A 1 101 ? 12.335 6.843 -0.447 1.00 88.69 101 THR A C 1
ATOM 821 O O . THR A 1 101 ? 13.526 7.097 -0.298 1.00 88.69 101 THR A O 1
ATOM 824 N N . SER A 1 102 ? 11.672 7.216 -1.545 1.00 87.44 102 SER A N 1
ATOM 825 C CA . SER A 1 102 ? 12.281 8.047 -2.586 1.00 87.44 102 SER A CA 1
ATOM 826 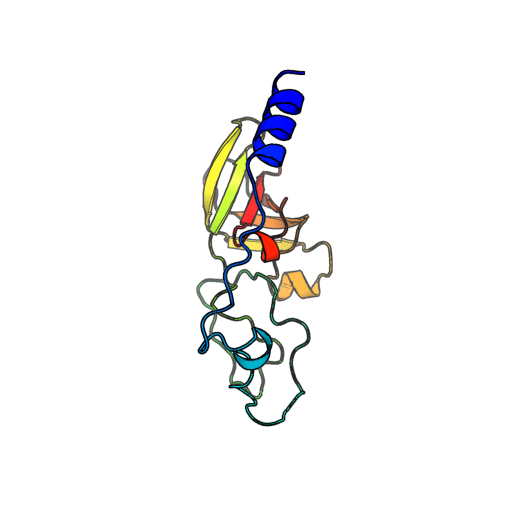C C . SER A 1 102 ? 11.231 8.669 -3.513 1.00 87.44 102 SER A C 1
ATOM 828 O O . SER A 1 102 ? 10.201 8.045 -3.782 1.00 87.44 102 SER A O 1
ATOM 830 N N . PRO A 1 103 ? 11.501 9.853 -4.095 1.00 89.38 103 PRO A N 1
ATOM 831 C CA . PRO A 1 103 ? 10.631 10.436 -5.118 1.00 89.38 103 PRO A CA 1
ATOM 832 C C . PRO A 1 103 ? 10.611 9.607 -6.412 1.00 89.38 103 PRO A C 1
ATOM 834 O O . PRO A 1 103 ? 9.603 9.582 -7.111 1.00 89.38 103 PRO A O 1
ATOM 837 N N . MET A 1 104 ? 11.684 8.861 -6.704 1.00 87.56 104 MET A N 1
ATOM 838 C CA . MET A 1 104 ? 11.740 7.924 -7.834 1.00 87.56 104 MET A CA 1
ATOM 839 C C . MET A 1 104 ? 10.665 6.833 -7.725 1.00 87.56 104 MET A C 1
ATOM 841 O O . MET A 1 104 ? 10.075 6.438 -8.728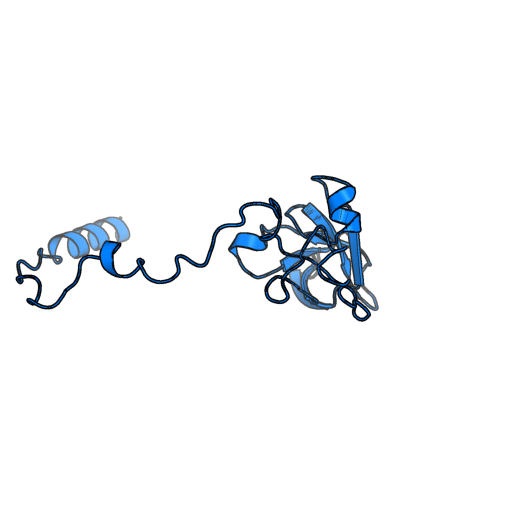 1.00 87.56 104 MET A O 1
ATOM 845 N N . TYR A 1 105 ? 10.371 6.369 -6.508 1.00 89.62 105 TYR A N 1
ATOM 846 C CA . TYR A 1 105 ? 9.313 5.388 -6.257 1.00 89.62 105 TYR A CA 1
ATOM 847 C C . TYR A 1 105 ? 7.915 5.964 -6.432 1.00 89.62 105 TYR A C 1
ATOM 849 O O . TYR A 1 105 ? 7.025 5.239 -6.868 1.00 89.62 105 TYR A O 1
ATOM 857 N N . THR A 1 106 ? 7.735 7.261 -6.191 1.00 89.62 106 THR A N 1
ATOM 858 C CA . THR A 1 106 ? 6.495 7.957 -6.543 1.00 89.62 106 THR A CA 1
ATOM 859 C C . THR A 1 106 ? 6.270 7.916 -8.055 1.00 89.62 106 THR A C 1
ATOM 861 O O . THR A 1 106 ? 5.213 7.481 -8.498 1.00 89.62 106 THR A O 1
A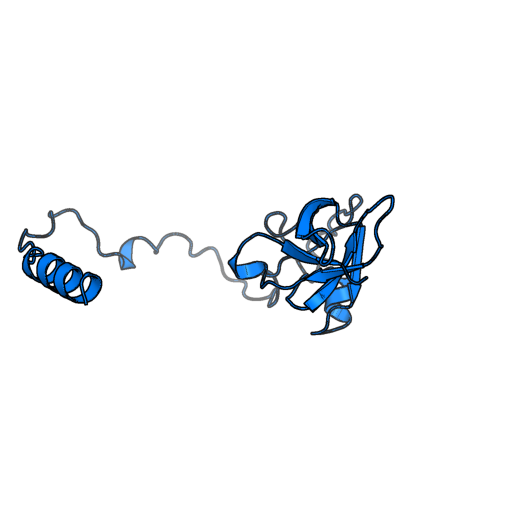TOM 864 N N . SER A 1 107 ? 7.282 8.270 -8.857 1.00 88.56 107 SER A N 1
ATOM 865 C CA . SER A 1 107 ? 7.180 8.272 -10.327 1.00 88.56 107 SER A CA 1
ATOM 866 C C . SER A 1 107 ? 6.946 6.880 -10.918 1.00 88.56 107 SER A C 1
ATOM 868 O O . SER A 1 107 ? 6.246 6.730 -11.917 1.00 88.56 107 SER A O 1
ATOM 870 N N . LEU A 1 108 ? 7.531 5.844 -10.309 1.00 87.38 108 LEU A N 1
ATOM 871 C CA . LEU A 1 108 ? 7.320 4.451 -10.710 1.00 87.38 108 LEU A CA 1
ATOM 872 C C . LEU A 1 108 ? 5.997 3.865 -10.190 1.00 87.38 108 LEU A C 1
ATOM 874 O O . LEU A 1 108 ? 5.587 2.803 -10.664 1.00 87.38 108 LEU A O 1
ATOM 878 N N . GLY A 1 109 ? 5.330 4.540 -9.251 1.00 89.56 109 GLY A N 1
ATOM 879 C CA . GLY A 1 109 ? 4.105 4.067 -8.613 1.00 89.56 109 GLY A CA 1
ATOM 880 C C . GLY A 1 109 ? 4.333 2.930 -7.617 1.00 89.56 109 GLY A C 1
ATOM 881 O O . GLY A 1 109 ? 3.429 2.136 -7.401 1.00 89.56 109 GLY A O 1
ATOM 882 N N . VAL A 1 110 ? 5.522 2.805 -7.026 1.00 91.06 110 VAL A N 1
ATOM 883 C CA . VAL A 1 110 ? 5.813 1.755 -6.039 1.00 91.06 110 VAL A CA 1
ATOM 884 C C . VAL A 1 110 ? 5.101 2.065 -4.724 1.00 91.06 110 VAL A C 1
ATOM 886 O O . VAL A 1 110 ? 5.221 3.170 -4.184 1.00 91.06 110 VAL A O 1
ATOM 889 N N . ILE A 1 111 ? 4.406 1.065 -4.190 1.00 91.75 111 ILE A N 1
ATOM 890 C CA . ILE A 1 111 ? 3.640 1.136 -2.952 1.00 91.75 111 ILE A CA 1
ATOM 891 C C . ILE A 1 111 ? 4.428 0.442 -1.846 1.00 91.75 111 ILE A C 1
ATOM 893 O O . ILE A 1 111 ? 4.607 -0.772 -1.845 1.00 91.75 111 ILE A O 1
ATOM 897 N N . THR A 1 112 ? 4.890 1.234 -0.888 1.00 92.00 112 THR A N 1
ATOM 898 C CA . THR A 1 112 ? 5.548 0.780 0.340 1.00 92.00 112 THR A CA 1
ATOM 899 C C . THR A 1 112 ? 4.767 1.279 1.550 1.00 92.00 112 THR A C 1
ATOM 901 O O . THR A 1 112 ? 3.883 2.134 1.430 1.00 92.00 112 THR A O 1
ATOM 904 N N . LYS A 1 113 ? 5.095 0.782 2.741 1.00 92.31 113 LYS A N 1
ATOM 905 C CA . LYS A 1 113 ? 4.523 1.319 3.976 1.00 92.31 113 LYS A CA 1
ATOM 906 C C . LYS A 1 113 ? 4.753 2.825 4.080 1.00 92.31 113 LYS A C 1
ATOM 908 O O . LYS A 1 113 ? 5.853 3.322 3.846 1.00 92.31 113 LYS A O 1
ATOM 913 N N . GLY A 1 114 ? 3.699 3.547 4.440 1.00 92.00 114 GLY A N 1
ATOM 914 C CA . GLY A 1 114 ? 3.703 4.999 4.561 1.00 92.00 114 GLY A CA 1
ATOM 915 C C . GLY A 1 114 ? 3.564 5.747 3.235 1.00 92.00 114 GLY A C 1
ATOM 916 O O . GLY A 1 114 ? 3.642 6.974 3.247 1.00 92.00 114 GLY A O 1
ATOM 917 N N . THR A 1 115 ? 3.353 5.057 2.107 1.00 93.25 115 THR A N 1
ATOM 918 C CA . THR A 1 115 ? 2.979 5.733 0.856 1.00 93.25 115 THR A CA 1
ATOM 919 C C . THR A 1 115 ? 1.637 6.434 0.995 1.00 93.25 115 THR A C 1
ATOM 921 O O . THR A 1 115 ? 0.697 5.896 1.578 1.00 93.25 115 THR A O 1
ATOM 924 N N . VAL A 1 116 ? 1.563 7.647 0.450 1.00 93.94 116 VAL A N 1
ATOM 925 C CA . VAL A 1 116 ? 0.328 8.423 0.349 1.00 93.94 116 VAL A CA 1
ATOM 926 C C . VAL A 1 116 ? -0.253 8.201 -1.037 1.00 93.94 116 VAL A C 1
ATOM 928 O O . VAL A 1 116 ? 0.404 8.468 -2.049 1.00 93.94 116 VAL A O 1
ATOM 931 N N . VAL A 1 117 ? -1.477 7.696 -1.065 1.00 93.44 117 VAL A N 1
ATOM 932 C CA . VAL A 1 117 ? -2.192 7.247 -2.255 1.00 93.44 117 VAL A CA 1
ATOM 933 C C . VAL A 1 117 ? -3.448 8.094 -2.422 1.00 93.44 117 VAL A C 1
ATOM 935 O O . VAL A 1 117 ? -4.117 8.430 -1.446 1.00 93.44 117 VAL A O 1
ATOM 938 N N . GLU A 1 118 ? -3.748 8.454 -3.665 1.00 90.88 118 GLU A N 1
ATOM 939 C CA . GLU A 1 118 ? -4.996 9.099 -4.057 1.00 90.88 118 GLU A CA 1
ATOM 940 C C . GLU A 1 118 ? -6.035 8.014 -4.340 1.00 90.88 118 GLU A C 1
ATOM 942 O O . GLU A 1 118 ? -5.828 7.138 -5.186 1.00 90.88 118 GLU A O 1
ATOM 947 N N . VAL A 1 119 ? -7.141 8.056 -3.605 1.00 89.81 119 VAL A N 1
ATOM 948 C CA . VAL A 1 119 ? -8.206 7.053 -3.673 1.00 89.81 119 VAL A CA 1
ATOM 949 C C . VAL A 1 119 ? -9.479 7.733 -4.150 1.00 89.81 119 VAL A C 1
ATOM 951 O O . VAL A 1 119 ? -9.775 8.856 -3.744 1.00 89.81 119 VAL A O 1
ATOM 954 N N . ASN A 1 120 ? -10.237 7.065 -5.021 1.00 84.19 120 ASN A N 1
ATOM 955 C CA . ASN A 1 120 ? -11.526 7.594 -5.444 1.00 84.19 120 ASN A CA 1
ATOM 956 C C . ASN A 1 120 ? -12.541 7.443 -4.308 1.00 84.19 120 ASN A C 1
ATOM 958 O O . ASN A 1 120 ? -12.966 6.329 -3.998 1.00 84.19 120 ASN A O 1
ATOM 962 N N . ILE A 1 121 ? -12.902 8.559 -3.682 1.00 78.19 121 ILE A N 1
ATOM 963 C CA . ILE A 1 121 ? -13.963 8.623 -2.686 1.00 78.19 121 ILE A CA 1
ATOM 964 C C . ILE A 1 121 ? -14.839 9.798 -3.068 1.00 78.19 121 ILE A C 1
ATOM 966 O O . ILE A 1 121 ? -14.396 10.945 -3.039 1.00 78.19 121 ILE A O 1
ATOM 970 N N . SER A 1 122 ? -16.077 9.512 -3.449 1.00 71.62 122 SER A N 1
ATOM 971 C CA . SER A 1 122 ? -16.988 10.535 -3.949 1.00 71.62 122 SER A CA 1
ATOM 972 C C . SER A 1 122 ? -17.357 11.582 -2.885 1.00 71.62 122 SER A C 1
ATOM 974 O O . SER A 1 122 ? -17.722 12.686 -3.272 1.00 71.62 122 SER A O 1
ATOM 976 N N . GLU A 1 123 ? -17.214 11.296 -1.576 1.00 62.03 123 GLU A N 1
ATOM 977 C CA . GLU A 1 123 ? -17.710 12.191 -0.505 1.00 62.03 123 GLU A CA 1
ATOM 978 C C . GLU A 1 123 ? -16.853 12.291 0.790 1.00 62.03 123 GLU A C 1
ATOM 980 O O . GLU A 1 123 ? -17.166 13.121 1.636 1.00 62.03 123 GLU A O 1
ATOM 985 N N . LEU A 1 124 ? -15.770 11.512 0.989 1.00 60.66 124 LEU A N 1
ATOM 986 C CA . LEU A 1 124 ? -15.126 11.338 2.323 1.00 60.66 124 LEU A CA 1
ATOM 987 C C . LEU A 1 124 ? -13.581 11.473 2.363 1.00 60.66 124 LEU A C 1
ATOM 989 O O . LEU A 1 124 ? -12.935 10.983 3.285 1.00 60.66 124 LEU A O 1
ATOM 993 N N . GLY A 1 125 ? -12.967 12.154 1.389 1.00 63.16 125 GLY A N 1
ATOM 994 C CA . GLY A 1 125 ? -11.534 12.510 1.416 1.00 63.16 125 GLY A CA 1
ATOM 995 C C . GLY A 1 125 ? -10.707 11.907 0.277 1.00 63.16 125 GLY A C 1
ATOM 996 O O . GLY A 1 125 ? -11.050 10.878 -0.287 1.00 63.16 125 GLY A O 1
ATOM 997 N N . LYS A 1 126 ? -9.614 12.577 -0.115 1.00 82.50 126 LYS A N 1
ATOM 998 C CA . LYS A 1 126 ? -8.845 12.218 -1.329 1.00 82.50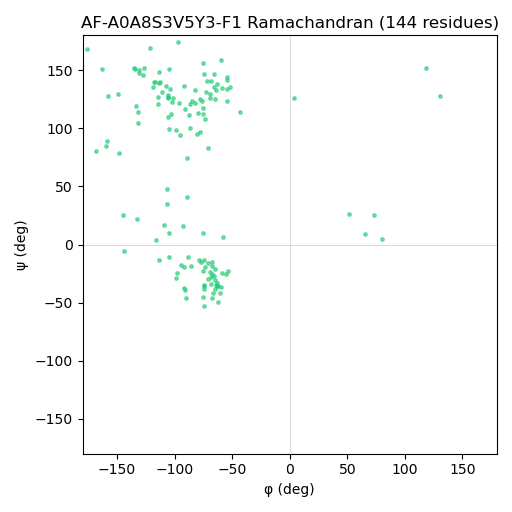 126 LYS A CA 1
ATOM 999 C C . LYS A 1 126 ? -7.609 11.360 -1.070 1.00 82.50 126 LYS A C 1
ATOM 1001 O O . LYS A 1 126 ? -7.156 10.668 -1.980 1.00 82.50 126 LYS A O 1
ATOM 1006 N N . TYR A 1 127 ? -7.042 11.427 0.133 1.00 91.31 127 TYR A N 1
ATOM 1007 C CA . TYR A 1 127 ? -5.730 10.856 0.428 1.00 91.31 127 TYR A CA 1
ATOM 1008 C C . TYR A 1 127 ? -5.812 9.783 1.505 1.00 91.31 127 TYR A C 1
ATOM 1010 O O . TYR A 1 127 ? -6.434 9.968 2.549 1.00 91.31 127 TYR A O 1
ATOM 1018 N N . ALA A 1 128 ? -5.120 8.677 1.269 1.00 93.44 128 ALA A N 1
ATOM 1019 C CA . ALA A 1 128 ? -4.958 7.603 2.232 1.00 93.44 128 ALA A CA 1
ATOM 1020 C C . ALA A 1 128 ? -3.476 7.275 2.411 1.00 93.44 128 ALA A C 1
ATOM 1022 O O . ALA A 1 128 ? -2.689 7.350 1.465 1.00 93.44 128 ALA A O 1
ATOM 1023 N N . GLN A 1 129 ? -3.092 6.893 3.623 1.00 93.50 129 GLN A N 1
ATOM 1024 C CA . GLN A 1 129 ? -1.747 6.449 3.952 1.00 93.50 129 GLN A CA 1
ATOM 1025 C C . GLN A 1 129 ? -1.718 4.936 4.139 1.00 93.50 129 GLN A C 1
ATOM 1027 O O . GLN A 1 129 ? -2.451 4.387 4.959 1.00 93.50 129 G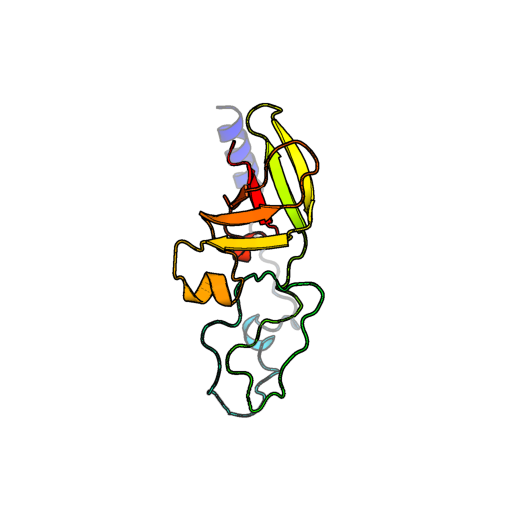LN A O 1
ATOM 1032 N N . VAL A 1 130 ? -0.834 4.258 3.410 1.00 94.69 130 VAL A N 1
ATOM 1033 C CA . VAL A 1 130 ? -0.640 2.809 3.525 1.00 94.69 130 VAL A CA 1
ATOM 1034 C C . VAL A 1 130 ? -0.000 2.473 4.868 1.00 94.69 130 VAL A C 1
ATOM 1036 O O . VAL A 1 130 ? 1.056 3.005 5.215 1.00 94.69 130 VAL A O 1
ATOM 1039 N N . THR A 1 131 ? -0.619 1.573 5.624 1.00 94.06 131 THR A N 1
ATOM 1040 C CA . THR A 1 131 ? -0.162 1.192 6.968 1.00 94.06 131 THR A CA 1
ATOM 1041 C C . THR A 1 131 ? 0.647 -0.097 6.979 1.00 94.06 131 THR A C 1
ATOM 1043 O O . THR A 1 131 ? 1.522 -0.265 7.835 1.00 94.06 131 THR A O 1
ATOM 1046 N N . ASN A 1 132 ? 0.387 -0.996 6.031 1.00 92.50 132 ASN A N 1
ATOM 1047 C CA . ASN A 1 132 ? 1.010 -2.311 5.967 1.00 92.50 132 ASN A CA 1
ATOM 1048 C C . ASN A 1 132 ? 2.220 -2.362 5.017 1.00 92.50 132 ASN A C 1
ATOM 1050 O O . ASN A 1 132 ? 2.533 -1.393 4.324 1.00 92.50 132 ASN A O 1
ATOM 1054 N N . ASN A 1 133 ? 2.911 -3.506 5.007 1.00 90.69 133 ASN A N 1
ATOM 1055 C CA . ASN A 1 133 ? 3.948 -3.826 4.028 1.00 90.69 133 ASN A CA 1
ATOM 1056 C C . ASN A 1 133 ? 3.325 -4.728 2.947 1.00 90.69 133 ASN A C 1
ATOM 1058 O O . ASN A 1 133 ? 3.213 -5.936 3.161 1.00 90.69 133 ASN A O 1
ATOM 1062 N N . PRO A 1 134 ? 2.925 -4.177 1.789 1.00 87.75 134 PRO A N 1
ATOM 1063 C CA . PRO A 1 134 ? 2.111 -4.907 0.816 1.00 87.75 134 PRO A CA 1
ATOM 1064 C C . PRO A 1 134 ? 2.856 -6.076 0.146 1.00 87.75 134 PRO A C 1
ATOM 1066 O O . PRO A 1 134 ? 2.214 -6.991 -0.366 1.00 87.75 134 PRO A O 1
ATOM 1069 N N . GLU A 1 135 ? 4.191 -6.084 0.195 1.00 84.06 135 GLU A N 1
ATOM 1070 C CA . GLU A 1 135 ? 5.036 -7.182 -0.300 1.00 84.06 135 GLU A CA 1
ATOM 1071 C C . GLU A 1 135 ? 4.840 -8.487 0.493 1.00 84.06 135 GLU A C 1
ATOM 1073 O O . GLU A 1 135 ? 4.957 -9.568 -0.077 1.00 84.06 135 GLU A O 1
ATOM 1078 N N . ASN A 1 136 ? 4.500 -8.401 1.785 1.00 86.06 136 ASN A N 1
ATOM 1079 C CA . ASN A 1 136 ? 4.335 -9.577 2.647 1.00 86.06 136 ASN A CA 1
ATOM 1080 C C . ASN A 1 136 ? 2.891 -10.089 2.670 1.00 86.06 136 ASN A C 1
ATOM 1082 O O . ASN A 1 136 ? 2.663 -11.294 2.720 1.00 86.06 136 ASN A O 1
ATOM 1086 N N . ASP A 1 137 ? 1.923 -9.169 2.652 1.00 82.12 137 ASP A N 1
ATOM 1087 C CA . ASP A 1 137 ? 0.509 -9.497 2.867 1.00 82.12 137 ASP A CA 1
ATOM 1088 C C . ASP A 1 137 ? -0.255 -9.722 1.552 1.00 82.12 137 ASP A C 1
ATOM 1090 O O . ASP A 1 137 ? -1.367 -10.245 1.557 1.00 82.12 137 ASP A O 1
ATOM 1094 N N . GLY A 1 138 ? 0.288 -9.260 0.418 1.00 84.81 138 GLY A N 1
ATOM 1095 C CA . GLY A 1 138 ? -0.396 -9.301 -0.880 1.00 84.81 138 GLY A CA 1
ATOM 1096 C C . GLY A 1 138 ? -1.649 -8.419 -0.962 1.00 84.81 138 GLY A C 1
ATOM 1097 O O . GLY A 1 138 ? -2.384 -8.487 -1.941 1.00 84.81 138 GLY A O 1
ATOM 1098 N N . CYS A 1 139 ? -1.899 -7.584 0.048 1.00 89.56 139 CYS A N 1
ATOM 1099 C CA . CYS A 1 139 ? -3.010 -6.640 0.118 1.00 89.56 139 CYS A CA 1
ATOM 1100 C C . CYS A 1 139 ? -2.478 -5.237 0.417 1.00 89.56 139 CYS A C 1
ATOM 1102 O O . CYS A 1 139 ? -1.444 -5.082 1.068 1.00 89.56 139 CYS A O 1
ATOM 1104 N N . ILE A 1 140 ? -3.197 -4.205 -0.024 1.00 92.94 140 ILE A N 1
ATOM 1105 C CA . ILE A 1 140 ? -2.884 -2.813 0.316 1.00 92.94 140 ILE A CA 1
ATOM 1106 C C . ILE A 1 140 ? -3.913 -2.337 1.326 1.00 92.94 140 ILE A C 1
ATOM 1108 O O . ILE A 1 140 ? -5.075 -2.139 0.973 1.00 92.94 140 ILE A O 1
ATOM 1112 N N . ASN A 1 141 ? -3.465 -2.140 2.562 1.00 93.81 141 ASN A N 1
ATOM 1113 C CA . ASN A 1 141 ? -4.268 -1.592 3.641 1.00 93.81 141 ASN A CA 1
ATOM 1114 C C . ASN A 1 141 ? -3.828 -0.154 3.896 1.00 93.81 141 ASN A C 1
ATOM 1116 O O . ASN A 1 141 ? -2.643 0.123 4.100 1.00 93.81 141 ASN A O 1
ATOM 1120 N N . ALA A 1 142 ? -4.783 0.765 3.886 1.00 93.88 142 ALA A N 1
ATOM 1121 C CA . ALA A 1 142 ? -4.530 2.179 4.078 1.00 93.88 142 ALA A CA 1
ATOM 1122 C C . ALA A 1 142 ? -5.546 2.801 5.034 1.00 93.88 142 ALA A C 1
ATOM 1124 O O . ALA A 1 142 ? -6.683 2.353 5.137 1.00 93.88 142 ALA A O 1
ATOM 1125 N N . VAL A 1 143 ? -5.127 3.854 5.722 1.00 93.50 143 VAL A N 1
ATOM 1126 C CA . VAL A 1 143 ? -5.973 4.674 6.591 1.00 93.50 143 VAL A CA 1
ATOM 1127 C C . VAL A 1 143 ? -6.203 6.009 5.902 1.00 93.50 143 VAL A C 1
ATOM 1129 O O . VAL A 1 143 ? -5.266 6.574 5.337 1.00 93.50 143 VAL A O 1
ATOM 1132 N N . LEU A 1 144 ? -7.437 6.513 5.928 1.00 91.88 144 LEU A N 1
ATOM 1133 C CA . LEU A 1 144 ? -7.723 7.843 5.393 1.00 91.88 144 LEU A CA 1
ATOM 1134 C C . LEU A 1 144 ? -7.037 8.927 6.209 1.00 91.88 144 LEU A C 1
ATOM 1136 O O . LEU A 1 144 ? -7.066 8.905 7.438 1.00 91.88 144 LEU A O 1
ATOM 1140 N N . LEU A 1 145 ? -6.441 9.876 5.493 1.00 88.19 145 LEU A N 1
ATOM 1141 C CA . LEU A 1 145 ? -5.986 11.130 6.063 1.00 88.19 145 LEU A CA 1
ATOM 1142 C C . LEU A 1 145 ? -7.181 12.087 6.019 1.00 88.19 145 LEU A C 1
ATOM 1144 O O . LEU A 1 145 ? -7.522 12.591 4.946 1.00 88.19 145 LEU A O 1
ATOM 1148 N N . VAL A 1 146 ? -7.837 12.230 7.172 1.00 80.81 146 VAL A N 1
ATOM 1149 C CA . VAL A 1 146 ? -8.898 13.215 7.437 1.00 80.81 146 VAL A CA 1
ATOM 1150 C C . VAL A 1 146 ? -8.254 14.539 7.827 1.00 80.81 146 VAL A C 1
ATOM 1152 O O . VAL A 1 146 ? -7.267 14.491 8.600 1.00 80.81 146 VAL A O 1
#

Secondary structure (DSSP, 8-state):
-HHHHHHHHHHHH-----PPPPTT---GGGTT-S--------S-TTTTS-B---TTPPPPPTTT-SS---GGGB--EEEEE-TTT--EEEEEEEEEEE-SS-HHHHHHTB--TT-EEEE--SSS-SEEEE-S-HHHHSS-EEEE--

Sequence (146 aa):
MKKTIKMHEERKTKKKNDEEVPEGAVPAYLLTERVKAGQKKRMEENGNKNCYVGEGFTRKPPKFERFIRPMGLRFNKAHVTHPELKATFHLPIIGVKKNPTSPMYTSLGVITKGTVVEVNISELGKYAQVTNNPENDGCINAVLLV

Organism: Mytilus edulis (NCBI:txid6550)

Nearest PDB structures (foldseek):
  7r7c-assembly1_r  TM=9.232E-01  e=9.510E-16  Saccharomyces cerevisiae BY4741
  8ir3-assembly1_J  TM=6.607E-01  e=1.971E-19  Homo sapiens
  8esr-assembly1_r  TM=8.189E-01  e=3.604E-14  Schizosaccharomyces pombe
  8etj-assembly1_r  TM=8.060E-01  e=2.017E-13  Schizosaccharomyces pombe
  8i9x-assembly1_CK  TM=6.454E-01  e=4.123E-15  Thermochaetoides thermophila DSM 1495

Radius of gyration: 23.22 Å; Cα contacts (8 Å, |Δi|>4): 210; chains: 1; bounding box: 41×59×60 Å

Foldseek 3Di:
DVVVVVVVVVVVPDDDPPDDDPPPDDPPVVVPPPDPPDDDPDDDPPAQFQFEDDPPDDDDDPVPDRYDHDPLSYDQWAFEAEPPVRDTDTFGFPAWDDDPVDVVCRVRRTDAQQTWTATDDPPRAGIWGFHDGCSVVVHTYTYGDD